Protein AF-A0A0N4VXQ3-F1 (afdb_monomer_lite)

Structure (mmCIF, N/CA/C/O backbone):
data_AF-A0A0N4VXQ3-F1
#
_entry.id   AF-A0A0N4VXQ3-F1
#
loop_
_atom_site.group_PDB
_atom_site.id
_atom_site.type_symbol
_atom_site.label_atom_id
_atom_site.label_alt_id
_atom_site.label_comp_id
_atom_site.label_asym_id
_atom_site.label_entity_id
_atom_site.label_seq_id
_atom_site.pdbx_PDB_ins_code
_atom_site.Cartn_x
_atom_site.Cartn_y
_atom_site.Cartn_z
_atom_site.occupancy
_atom_site.B_iso_or_equiv
_atom_site.auth_seq_id
_atom_site.auth_comp_id
_atom_site.auth_asym_id
_atom_site.auth_atom_id
_atom_site.pdbx_PDB_model_num
ATOM 1 N N . MET A 1 1 ? 33.024 39.903 -48.746 1.00 38.44 1 MET A N 1
ATOM 2 C CA . MET A 1 1 ? 32.059 39.559 -47.685 1.00 38.44 1 MET A CA 1
ATOM 3 C C . MET A 1 1 ? 32.461 38.194 -47.159 1.00 38.44 1 MET A C 1
ATOM 5 O O . MET A 1 1 ? 32.126 37.185 -47.760 1.00 38.44 1 MET A O 1
ATOM 9 N N . THR A 1 2 ? 33.322 38.177 -46.148 1.00 43.09 2 THR A N 1
ATOM 10 C CA . THR A 1 2 ? 33.720 36.962 -45.433 1.00 43.09 2 THR A CA 1
ATOM 11 C C . THR A 1 2 ? 32.586 36.618 -44.479 1.00 43.09 2 THR A C 1
ATOM 13 O O . THR A 1 2 ? 32.313 37.389 -43.563 1.00 43.09 2 THR A O 1
ATOM 16 N N . ILE A 1 3 ? 31.872 35.525 -44.746 1.00 56.00 3 ILE A N 1
ATOM 17 C CA . ILE A 1 3 ? 30.902 34.976 -43.797 1.00 56.00 3 ILE A CA 1
ATOM 18 C C . ILE A 1 3 ? 31.727 34.388 -42.652 1.00 56.00 3 ILE A C 1
ATOM 20 O O . ILE A 1 3 ? 32.366 33.351 -42.810 1.00 56.00 3 ILE A O 1
ATOM 24 N N . GLU A 1 4 ? 31.784 35.111 -41.540 1.00 60.53 4 GLU A N 1
ATOM 25 C CA . GLU A 1 4 ? 32.281 34.594 -40.271 1.00 60.53 4 GLU A CA 1
ATOM 26 C C . GLU A 1 4 ? 31.257 33.562 -39.780 1.00 60.53 4 GLU A C 1
ATOM 28 O O . GLU A 1 4 ? 30.086 33.884 -39.579 1.00 60.53 4 GLU A O 1
ATOM 33 N N . SER A 1 5 ? 31.661 32.294 -39.712 1.00 61.47 5 SER A N 1
ATOM 34 C CA . SER A 1 5 ? 30.825 31.211 -39.198 1.00 61.47 5 SER A CA 1
ATOM 35 C C . SER A 1 5 ? 30.701 31.344 -37.681 1.00 61.47 5 SER A C 1
ATOM 37 O O . SER A 1 5 ? 31.716 31.301 -36.983 1.00 61.47 5 SER A O 1
ATOM 39 N N . ASP A 1 6 ? 29.470 31.496 -37.197 1.00 67.19 6 ASP A N 1
ATOM 40 C CA . ASP A 1 6 ? 29.115 31.556 -35.777 1.00 67.19 6 ASP A CA 1
ATOM 41 C C . ASP A 1 6 ? 29.656 30.314 -35.023 1.00 67.19 6 ASP A C 1
ATOM 43 O O . ASP A 1 6 ? 29.396 29.183 -35.446 1.00 67.19 6 ASP A O 1
ATOM 47 N N . PRO A 1 7 ? 30.416 30.472 -33.919 1.00 63.12 7 PRO A N 1
ATOM 48 C CA . PRO A 1 7 ? 30.952 29.357 -33.130 1.00 63.12 7 PRO A CA 1
ATOM 49 C C . PRO A 1 7 ? 29.887 28.502 -32.412 1.00 63.12 7 PRO A C 1
ATOM 51 O O . PRO A 1 7 ? 30.249 27.544 -31.725 1.00 63.12 7 PRO A O 1
ATOM 54 N N . ALA A 1 8 ? 28.594 28.819 -32.542 1.00 64.06 8 ALA A N 1
ATOM 55 C CA . ALA A 1 8 ? 27.502 28.104 -31.883 1.00 64.06 8 ALA A CA 1
ATOM 56 C C . ALA A 1 8 ? 26.980 26.849 -32.618 1.00 64.06 8 ALA A C 1
ATOM 58 O O . ALA A 1 8 ? 26.194 26.104 -32.030 1.00 64.06 8 ALA A O 1
ATOM 59 N N . ASP A 1 9 ? 27.425 26.554 -33.846 1.00 60.66 9 ASP A N 1
ATOM 60 C CA . ASP A 1 9 ? 26.959 25.389 -34.625 1.00 60.66 9 ASP A CA 1
ATOM 61 C C . ASP A 1 9 ? 27.647 24.071 -34.204 1.00 60.66 9 ASP A C 1
ATOM 63 O O . ASP A 1 9 ? 28.204 23.316 -35.005 1.00 60.66 9 ASP A O 1
ATOM 67 N N . VAL A 1 10 ? 27.620 23.764 -32.901 1.00 69.88 10 VAL A N 1
ATOM 68 C CA . VAL A 1 10 ? 27.9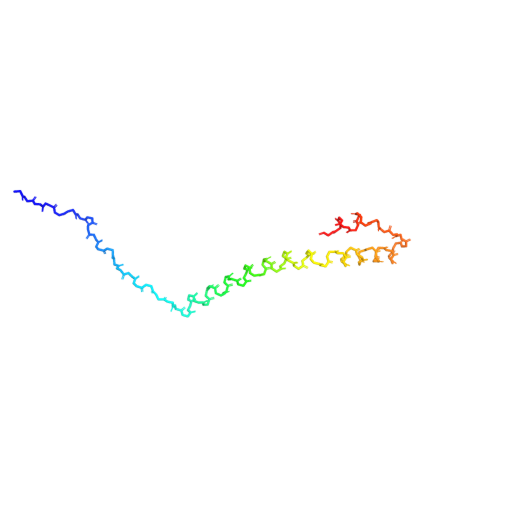99 22.439 -32.398 1.00 69.88 10 VAL A CA 1
ATOM 69 C C . VAL A 1 10 ? 26.879 21.468 -32.784 1.00 69.88 10 VAL A C 1
ATOM 71 O O . VAL A 1 10 ? 25.772 21.586 -32.252 1.00 69.88 10 VAL A O 1
ATOM 74 N N . PRO A 1 11 ? 27.115 20.488 -33.676 1.00 66.31 11 PRO A N 1
ATOM 75 C CA . PRO A 1 11 ? 26.067 19.566 -34.080 1.00 66.31 11 PRO A CA 1
ATOM 76 C C . PRO A 1 11 ? 25.578 18.800 -32.851 1.00 66.31 11 PRO A C 1
ATOM 78 O O . PRO A 1 11 ? 26.355 18.106 -32.186 1.00 66.31 11 PRO A O 1
ATOM 81 N N . LEU A 1 12 ? 24.282 18.926 -32.546 1.00 70.25 12 LEU A N 1
ATOM 82 C CA . LEU A 1 12 ? 23.629 18.134 -31.510 1.00 70.25 12 LEU A CA 1
ATOM 83 C C . LEU A 1 12 ? 23.820 16.662 -31.866 1.00 70.25 12 LEU A C 1
ATOM 85 O O . LEU A 1 12 ? 23.208 16.128 -32.792 1.00 70.25 12 LEU A O 1
ATOM 89 N N . ARG A 1 13 ? 24.737 16.014 -31.149 1.00 68.88 13 ARG A N 1
ATOM 90 C CA . ARG A 1 13 ? 25.055 14.603 -31.317 1.00 68.88 13 ARG A CA 1
ATOM 91 C C . ARG A 1 13 ? 23.757 13.818 -31.140 1.00 68.88 13 ARG A C 1
ATOM 93 O O . ARG A 1 13 ? 23.190 13.801 -30.052 1.00 68.88 13 ARG A O 1
ATOM 100 N N . ASN A 1 14 ? 23.277 13.200 -32.217 1.00 68.56 14 ASN A N 1
ATOM 101 C CA . ASN A 1 14 ? 22.068 12.386 -32.196 1.00 68.56 14 ASN A CA 1
ATOM 102 C C . ASN A 1 14 ? 22.352 11.119 -31.374 1.00 68.56 14 ASN A C 1
ATOM 104 O O . ASN A 1 14 ? 22.910 10.136 -31.866 1.00 68.56 14 ASN A O 1
ATOM 108 N N . VAL A 1 15 ? 22.087 11.193 -30.069 1.00 73.81 15 VAL 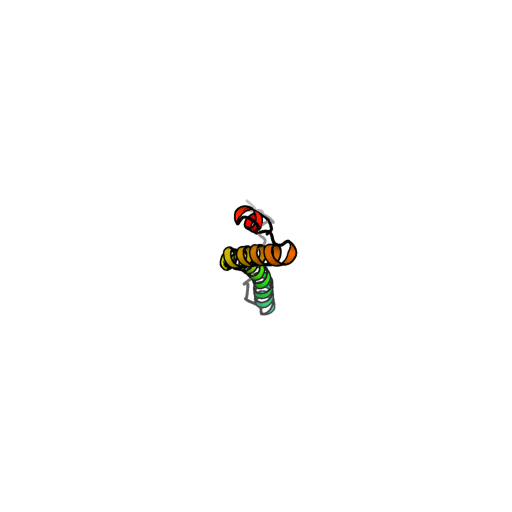A N 1
ATOM 109 C CA . VAL A 1 15 ? 22.223 10.063 -29.154 1.00 73.81 15 VAL A CA 1
ATOM 110 C C . VAL A 1 15 ? 20.991 9.188 -29.345 1.00 73.81 15 VAL A C 1
ATOM 112 O O . VAL A 1 15 ? 19.935 9.444 -28.772 1.00 73.81 15 VAL A O 1
ATOM 115 N N . GLN A 1 16 ? 21.131 8.142 -30.158 1.00 78.56 16 GLN A N 1
ATOM 116 C CA . GLN A 1 16 ? 20.089 7.134 -30.313 1.00 78.56 16 GLN A CA 1
ATOM 117 C C . GLN A 1 16 ? 19.928 6.375 -28.984 1.00 78.56 16 GLN A C 1
ATOM 119 O O . GLN A 1 16 ? 20.714 5.481 -28.659 1.00 78.56 16 GLN A O 1
ATOM 124 N N . GLY A 1 17 ? 18.933 6.757 -28.181 1.00 83.38 17 GLY A N 1
ATOM 125 C CA . GLY A 1 17 ? 18.596 6.056 -26.943 1.00 83.38 17 GLY A CA 1
ATOM 126 C C . GLY A 1 17 ? 18.194 4.602 -27.216 1.00 83.38 17 GLY A C 1
ATOM 127 O O . GLY A 1 17 ? 17.571 4.296 -28.234 1.00 83.38 17 GLY A O 1
ATOM 128 N N . ARG A 1 18 ? 18.554 3.687 -26.310 1.00 86.56 18 ARG A N 1
ATOM 129 C CA . ARG A 1 18 ? 18.158 2.270 -26.366 1.00 86.56 18 ARG A CA 1
ATOM 130 C C . ARG A 1 18 ? 17.641 1.834 -25.002 1.00 86.56 18 ARG A C 1
ATOM 132 O O . ARG A 1 18 ? 18.174 2.261 -23.981 1.00 86.56 18 ARG A O 1
ATOM 139 N N . MET A 1 19 ? 16.639 0.958 -24.985 1.00 89.69 19 MET A N 1
ATOM 140 C CA . MET A 1 19 ? 16.206 0.307 -23.750 1.00 89.69 19 MET A CA 1
ATOM 141 C C . MET A 1 19 ? 17.325 -0.615 -23.259 1.00 89.69 19 MET A C 1
ATOM 143 O O . MET A 1 19 ? 17.717 -1.546 -23.963 1.00 89.69 19 MET A O 1
ATOM 147 N N . THR A 1 20 ? 17.853 -0.347 -22.068 1.00 94.19 20 THR A N 1
ATOM 148 C CA . THR A 1 20 ? 18.852 -1.199 -21.416 1.00 94.19 20 THR A CA 1
ATOM 149 C C . THR A 1 20 ? 18.197 -2.018 -20.308 1.00 94.19 20 THR A C 1
ATOM 151 O O . THR A 1 20 ? 17.176 -1.620 -19.748 1.00 94.19 20 THR A O 1
ATOM 154 N N . GLY A 1 21 ? 18.804 -3.150 -19.941 1.00 95.44 21 GLY A N 1
ATOM 155 C CA . GLY A 1 21 ? 18.335 -3.937 -18.795 1.00 95.44 21 GLY A CA 1
ATOM 156 C C . GLY A 1 21 ? 18.355 -3.140 -17.485 1.00 95.44 21 GLY A C 1
ATOM 157 O O . GLY A 1 21 ? 17.434 -3.253 -16.685 1.00 95.44 21 GLY A O 1
ATOM 158 N N . SER A 1 22 ? 19.352 -2.267 -17.301 1.00 96.00 22 SER A N 1
ATOM 159 C CA . SER A 1 22 ? 19.429 -1.365 -16.146 1.00 96.00 22 SER A CA 1
ATOM 160 C C . SER A 1 22 ? 18.305 -0.328 -16.128 1.00 96.00 22 SER A C 1
ATOM 162 O O . SER A 1 22 ? 17.743 -0.066 -15.069 1.00 96.00 22 SER A O 1
ATOM 164 N N . LEU A 1 23 ? 17.940 0.226 -17.288 1.00 92.88 23 LEU A N 1
ATOM 165 C CA . LEU A 1 23 ? 16.830 1.167 -17.413 1.00 92.88 23 LEU A CA 1
ATOM 166 C C . LEU A 1 23 ? 15.493 0.477 -17.127 1.00 92.88 23 LEU A C 1
ATOM 168 O O . LEU A 1 23 ? 14.698 0.994 -16.349 1.00 92.88 23 LEU A O 1
ATOM 172 N N . ALA A 1 24 ? 15.272 -0.712 -17.690 1.00 96.00 24 ALA A N 1
ATOM 173 C CA . ALA A 1 24 ? 14.072 -1.500 -17.421 1.00 96.00 24 ALA A CA 1
ATOM 174 C C . ALA A 1 24 ? 13.952 -1.868 -15.932 1.00 96.00 24 ALA A C 1
ATOM 176 O O . ALA A 1 24 ? 12.880 -1.722 -15.349 1.00 96.00 24 ALA A O 1
ATOM 177 N N . PHE A 1 25 ? 15.056 -2.278 -15.298 1.00 96.50 25 PHE A N 1
ATOM 178 C CA . PHE A 1 25 ? 15.091 -2.558 -13.863 1.00 96.50 25 PHE A CA 1
ATOM 179 C C . PHE A 1 25 ? 14.780 -1.314 -13.024 1.00 96.50 25 PHE A C 1
ATOM 181 O O . PHE A 1 25 ? 13.960 -1.389 -12.114 1.00 96.50 25 PHE A O 1
ATOM 188 N N . ALA A 1 26 ? 15.384 -0.166 -13.344 1.00 96.19 26 ALA A N 1
ATOM 189 C CA . ALA A 1 26 ? 15.131 1.084 -12.634 1.00 96.19 26 ALA A CA 1
ATOM 190 C C . ALA A 1 26 ? 13.659 1.517 -12.740 1.00 96.19 26 ALA A C 1
ATOM 192 O O . ALA A 1 26 ? 13.060 1.899 -11.736 1.00 96.19 26 ALA A O 1
ATOM 193 N N . ILE A 1 27 ? 13.063 1.397 -13.933 1.00 95.62 27 ILE A N 1
ATOM 194 C CA . ILE A 1 27 ? 11.637 1.669 -14.161 1.00 95.62 27 ILE A CA 1
ATOM 195 C C . ILE A 1 27 ? 10.777 0.717 -13.325 1.00 95.62 27 ILE A C 1
ATOM 197 O O . ILE A 1 27 ? 9.882 1.158 -12.611 1.00 95.62 27 ILE A O 1
ATOM 201 N N . PHE A 1 28 ? 11.066 -0.583 -13.358 1.00 95.88 28 PHE A N 1
ATOM 202 C CA . PHE A 1 28 ? 10.304 -1.554 -12.581 1.00 95.88 28 PHE A CA 1
ATOM 203 C C . PHE A 1 28 ? 10.394 -1.269 -11.074 1.00 95.88 28 PHE A C 1
ATOM 205 O O . PHE A 1 28 ? 9.369 -1.160 -10.401 1.00 95.88 28 PHE A O 1
ATOM 212 N N . ALA A 1 29 ? 11.603 -1.044 -10.558 1.00 95.00 29 ALA A N 1
ATOM 213 C CA . ALA A 1 29 ? 11.837 -0.739 -9.151 1.00 95.00 29 ALA A CA 1
ATOM 214 C C . ALA A 1 29 ? 11.077 0.517 -8.689 1.00 95.00 29 ALA A C 1
ATOM 216 O O . ALA A 1 29 ? 10.426 0.480 -7.645 1.00 95.00 29 ALA A O 1
ATOM 217 N N . VAL A 1 30 ? 11.093 1.605 -9.471 1.00 94.69 30 VAL A N 1
ATOM 218 C CA . VAL A 1 30 ? 10.354 2.824 -9.099 1.00 94.69 30 VAL A CA 1
ATOM 219 C C . VAL A 1 30 ? 8.838 2.617 -9.171 1.00 94.69 30 VAL A C 1
ATOM 221 O O . VAL A 1 30 ? 8.114 3.086 -8.293 1.00 94.69 30 VAL A O 1
ATOM 224 N N . THR A 1 31 ? 8.344 1.847 -10.147 1.00 93.69 31 THR A N 1
ATOM 225 C CA . THR A 1 31 ? 6.904 1.566 -10.261 1.00 93.69 31 THR A CA 1
ATOM 226 C C . THR A 1 31 ? 6.362 0.714 -9.116 1.00 93.69 31 THR A C 1
ATOM 228 O O . THR A 1 31 ? 5.207 0.901 -8.742 1.00 93.69 31 THR A O 1
ATOM 231 N N . LEU A 1 32 ? 7.171 -0.157 -8.497 1.00 92.06 32 LEU A N 1
ATOM 232 C CA . LEU A 1 32 ? 6.756 -0.907 -7.304 1.00 92.06 32 LEU A CA 1
ATOM 233 C C . LEU A 1 32 ? 6.476 0.011 -6.105 1.00 92.06 32 LEU A C 1
ATOM 235 O O . LEU A 1 32 ? 5.518 -0.223 -5.371 1.00 92.06 32 LEU A O 1
ATOM 239 N N . GLY A 1 33 ? 7.251 1.087 -5.936 1.00 86.94 33 GLY A N 1
ATOM 240 C CA . GLY A 1 33 ? 6.983 2.094 -4.903 1.00 86.94 33 GLY A CA 1
ATOM 241 C C . GLY A 1 33 ? 5.662 2.833 -5.144 1.00 86.94 33 GLY A C 1
ATOM 242 O O . GLY A 1 33 ? 4.853 2.993 -4.230 1.00 86.94 33 GLY A O 1
ATOM 243 N N . SER A 1 34 ? 5.389 3.220 -6.394 1.00 87.00 34 SER A N 1
ATOM 244 C CA . SER A 1 34 ? 4.102 3.821 -6.775 1.00 87.00 34 SER A CA 1
ATOM 245 C C . SER A 1 34 ? 2.931 2.842 -6.637 1.00 87.00 34 SER A C 1
ATOM 247 O O . SER A 1 34 ? 1.837 3.241 -6.239 1.00 87.00 34 SER A O 1
ATOM 249 N N . PHE A 1 35 ? 3.156 1.557 -6.922 1.00 85.62 35 PHE A N 1
ATOM 250 C CA . PHE A 1 35 ? 2.164 0.506 -6.720 1.00 85.62 35 PHE A CA 1
ATOM 251 C C . PHE A 1 35 ? 1.823 0.342 -5.239 1.00 85.62 35 PHE A C 1
ATOM 253 O O . PHE A 1 35 ? 0.645 0.296 -4.898 1.00 85.62 35 PHE A O 1
ATOM 260 N N . GLN A 1 36 ? 2.826 0.328 -4.354 1.00 85.00 36 GLN A N 1
ATOM 261 C CA . GLN A 1 36 ? 2.601 0.289 -2.910 1.00 85.00 36 GLN A CA 1
ATOM 262 C C . GLN A 1 36 ? 1.733 1.471 -2.457 1.00 85.00 36 GLN A C 1
ATOM 264 O O . GLN A 1 36 ? 0.765 1.271 -1.727 1.00 85.00 36 GLN A O 1
ATOM 269 N N . PHE A 1 37 ? 2.016 2.685 -2.936 1.00 83.44 37 PHE A N 1
ATOM 270 C CA . PHE A 1 37 ? 1.193 3.857 -2.632 1.00 83.44 37 PHE A CA 1
ATOM 271 C C . PHE A 1 37 ? -0.277 3.661 -3.046 1.00 83.44 37 PHE A C 1
ATOM 273 O O . PHE A 1 37 ? -1.176 3.824 -2.223 1.00 83.44 37 PHE A O 1
ATOM 280 N N . GLY A 1 38 ? -0.529 3.241 -4.291 1.00 81.81 38 GLY A N 1
ATOM 281 C CA . GLY A 1 38 ? -1.889 2.977 -4.771 1.00 81.81 38 GLY A CA 1
ATOM 282 C C . GLY A 1 38 ? -2.592 1.845 -4.011 1.00 81.81 38 GLY A C 1
ATOM 283 O O . GLY A 1 38 ? -3.765 1.972 -3.663 1.00 81.81 38 GLY A O 1
ATOM 284 N N . TYR A 1 39 ? -1.869 0.767 -3.702 1.00 82.62 39 TYR A N 1
ATOM 285 C CA . TYR A 1 39 ? -2.380 -0.378 -2.948 1.00 82.62 39 TYR A CA 1
ATOM 286 C C . TYR A 1 39 ? -2.815 0.024 -1.538 1.00 82.62 39 TYR A C 1
ATOM 288 O O . TYR A 1 39 ? -3.927 -0.294 -1.133 1.00 82.62 39 TYR A O 1
ATOM 296 N N . HIS A 1 40 ? -1.991 0.777 -0.805 1.00 78.56 40 HIS A N 1
ATOM 297 C CA . HIS A 1 40 ? -2.348 1.233 0.540 1.00 78.56 40 HIS A CA 1
ATOM 298 C C . HIS A 1 40 ? -3.600 2.127 0.544 1.00 78.56 40 HIS A C 1
ATOM 300 O O . HIS A 1 40 ? -4.450 1.965 1.415 1.00 78.56 40 HIS A O 1
ATOM 306 N N . ILE A 1 41 ? -3.763 3.016 -0.444 1.00 74.75 41 ILE A N 1
ATOM 307 C CA . ILE A 1 41 ? -4.967 3.859 -0.569 1.00 74.75 41 ILE A CA 1
ATOM 308 C C . ILE A 1 41 ? -6.212 3.030 -0.933 1.00 74.75 41 ILE A C 1
ATOM 310 O O . ILE A 1 41 ? -7.301 3.273 -0.409 1.00 74.75 41 ILE A O 1
ATOM 314 N N . GLY A 1 42 ? -6.067 2.041 -1.819 1.00 67.88 42 GLY A N 1
ATOM 315 C CA . GLY A 1 42 ? -7.173 1.180 -2.245 1.00 67.88 42 GLY A CA 1
ATOM 316 C C . GLY A 1 42 ? -7.611 0.167 -1.182 1.00 67.88 42 GLY A C 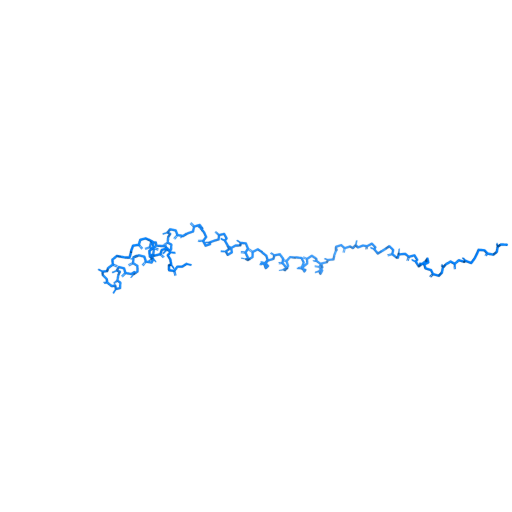1
ATOM 317 O O . GLY A 1 42 ? -8.805 -0.055 -0.990 1.00 67.88 42 GLY A O 1
ATOM 318 N N . CYS A 1 43 ? -6.661 -0.428 -0.461 1.00 66.19 43 CYS A N 1
ATOM 319 C CA . CYS A 1 43 ? -6.921 -1.515 0.483 1.00 66.19 43 CYS A CA 1
ATOM 320 C C . CYS A 1 43 ? -7.509 -1.074 1.818 1.00 66.19 43 CYS A C 1
ATOM 322 O O . CYS A 1 43 ? -8.070 -1.918 2.504 1.00 66.19 43 CYS A O 1
ATOM 324 N N . VAL A 1 44 ? -7.402 0.200 2.194 1.00 64.12 44 VAL A N 1
ATOM 325 C CA . VAL A 1 44 ? -8.013 0.709 3.433 1.00 64.12 44 VAL A CA 1
ATOM 326 C C . VAL A 1 44 ? -9.485 1.085 3.222 1.00 64.12 44 VAL A C 1
ATOM 328 O O . VAL A 1 44 ? -10.301 0.888 4.115 1.00 64.12 44 VAL A O 1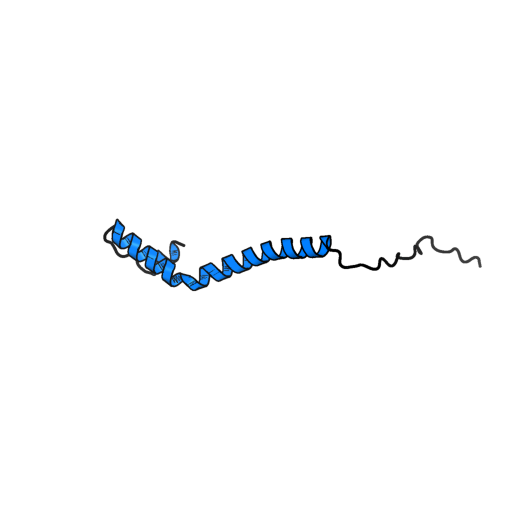
ATOM 331 N N . ASN A 1 45 ? -9.864 1.534 2.020 1.00 66.50 45 ASN A N 1
ATOM 332 C CA . ASN A 1 45 ? -11.243 1.949 1.732 1.00 66.50 45 ASN A CA 1
ATOM 333 C C . ASN A 1 45 ? -12.230 0.782 1.556 1.00 66.50 45 ASN A C 1
ATOM 335 O O . ASN A 1 45 ? -13.405 0.926 1.874 1.00 66.50 45 ASN A O 1
ATOM 339 N N . ALA A 1 46 ? -11.787 -0.374 1.054 1.00 70.25 46 ALA A N 1
ATOM 340 C CA . ALA A 1 46 ? -12.677 -1.515 0.811 1.00 70.25 46 ALA A CA 1
ATOM 341 C C . ALA A 1 46 ? -13.148 -2.259 2.089 1.00 70.25 46 ALA A C 1
ATOM 343 O O . ALA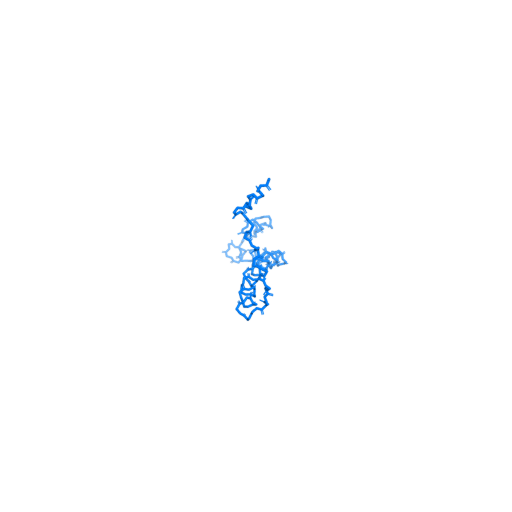 A 1 46 ? -14.321 -2.618 2.154 1.00 70.25 46 ALA A O 1
ATOM 344 N N . PRO A 1 47 ? -12.304 -2.497 3.113 1.00 77.69 47 PRO A N 1
ATOM 345 C CA . PRO A 1 47 ? -12.706 -3.175 4.344 1.00 77.69 47 PRO A CA 1
ATOM 346 C C . PRO A 1 47 ? -13.131 -2.217 5.469 1.00 77.69 47 PRO A C 1
ATOM 348 O O . PRO A 1 47 ? -13.191 -2.651 6.618 1.00 77.69 47 PRO A O 1
ATOM 351 N N . GLY A 1 48 ? -13.424 -0.943 5.183 1.00 80.38 48 GLY A N 1
ATOM 352 C CA . GLY A 1 48 ? -13.729 0.055 6.218 1.00 80.38 48 GLY A CA 1
ATOM 353 C C . GLY A 1 48 ? -14.836 -0.383 7.186 1.00 80.38 48 GLY A C 1
ATOM 354 O O . GLY A 1 48 ? -14.666 -0.305 8.398 1.00 80.38 48 GLY A O 1
ATOM 355 N N . GLU A 1 49 ? -15.926 -0.966 6.676 1.00 84.31 49 GLU A N 1
ATOM 356 C CA . GLU A 1 49 ? -17.013 -1.485 7.524 1.00 84.31 49 GLU A CA 1
ATOM 357 C C . GLU A 1 49 ? -16.573 -2.639 8.437 1.00 84.31 49 GLU A C 1
ATOM 359 O O . GLU A 1 49 ? -17.051 -2.753 9.566 1.00 84.31 49 GLU A O 1
ATOM 364 N N . LEU A 1 50 ? -15.642 -3.480 7.977 1.00 87.00 50 LEU A N 1
ATOM 365 C CA . LEU A 1 50 ? -15.111 -4.597 8.757 1.00 87.00 50 LEU A CA 1
ATOM 366 C C . LEU A 1 50 ? -14.188 -4.102 9.878 1.00 87.00 50 LEU A C 1
ATOM 368 O O . LEU A 1 50 ? -14.238 -4.638 10.985 1.00 87.00 50 LEU A O 1
ATOM 372 N N . VAL A 1 51 ? -13.396 -3.057 9.618 1.00 87.50 51 VAL A N 1
ATOM 373 C CA . VAL A 1 51 ? -12.577 -2.384 10.639 1.00 87.50 51 VAL A CA 1
ATOM 374 C C . VAL A 1 51 ? -13.476 -1.765 11.707 1.00 87.50 51 VAL A C 1
ATOM 376 O O . VAL A 1 51 ? -13.291 -2.032 12.894 1.00 87.50 51 VAL A O 1
ATOM 379 N N . THR A 1 52 ? -14.508 -1.025 11.301 1.00 88.62 52 THR A N 1
ATOM 380 C CA . THR A 1 52 ? -15.480 -0.424 12.223 1.00 88.62 52 THR A CA 1
ATOM 381 C C . THR A 1 52 ? -16.202 -1.481 13.061 1.00 88.62 52 THR A C 1
ATOM 383 O O . THR A 1 52 ? -16.289 -1.338 14.282 1.00 88.62 52 THR A O 1
ATOM 386 N N . ALA A 1 53 ? -16.662 -2.578 12.450 1.00 89.00 53 ALA A N 1
ATOM 387 C CA . ALA A 1 53 ? -17.306 -3.674 13.173 1.00 89.00 53 ALA A CA 1
ATOM 388 C C . ALA A 1 53 ? -16.359 -4.331 14.193 1.00 89.00 53 ALA A C 1
ATOM 390 O O . ALA A 1 53 ? -16.757 -4.605 15.326 1.00 89.00 53 ALA A O 1
ATOM 391 N N . TRP A 1 54 ? -15.091 -4.534 13.823 1.00 91.31 54 TRP A N 1
ATOM 392 C CA . TRP A 1 54 ? -14.080 -5.068 14.734 1.00 91.31 54 TRP A CA 1
ATOM 393 C C . TRP A 1 54 ? -13.807 -4.130 15.919 1.00 91.31 54 TRP A C 1
ATOM 395 O O . TRP A 1 54 ? -13.701 -4.603 17.054 1.00 91.31 54 TRP A O 1
ATOM 405 N N . ILE A 1 55 ? -13.748 -2.813 15.692 1.00 91.44 55 ILE A N 1
ATOM 406 C CA . ILE A 1 55 ? -13.577 -1.813 16.759 1.00 91.44 55 ILE A CA 1
ATOM 407 C C . ILE A 1 55 ? -14.766 -1.851 17.727 1.00 91.44 55 ILE A C 1
ATOM 409 O O . ILE A 1 55 ? -14.569 -1.879 18.943 1.00 91.44 55 ILE A O 1
ATOM 413 N N . GLN A 1 56 ? -15.996 -1.897 17.208 1.00 92.12 56 GLN A N 1
ATOM 414 C CA . GLN A 1 56 ? -17.202 -1.958 18.037 1.00 92.12 56 GLN A CA 1
ATOM 415 C C . GLN A 1 56 ? -17.255 -3.228 18.892 1.00 92.12 56 GLN A C 1
ATOM 417 O O . GLN A 1 56 ? -17.544 -3.147 20.089 1.00 92.12 56 GLN A O 1
ATOM 422 N N . GLU A 1 57 ? -16.946 -4.384 18.303 1.00 92.31 57 GLU A N 1
ATOM 423 C CA . GLU A 1 57 ? -16.935 -5.664 19.017 1.00 92.31 57 GLU A CA 1
ATOM 424 C C . GLU A 1 57 ? -15.830 -5.699 20.081 1.00 92.31 57 GLU A C 1
ATOM 426 O O . GLU A 1 57 ? -16.072 -6.074 21.229 1.00 92.31 57 GLU A O 1
ATOM 431 N N . SER A 1 58 ? -14.634 -5.213 19.742 1.00 91.81 58 SER A N 1
ATOM 432 C CA . SER A 1 58 ? -13.506 -5.135 20.676 1.00 91.81 58 SER A CA 1
ATOM 433 C C . SER A 1 58 ? -13.820 -4.224 21.866 1.00 91.81 58 SER A C 1
ATOM 435 O O . SER A 1 58 ? -13.590 -4.598 23.017 1.00 91.81 58 SER A O 1
ATOM 437 N N . HIS A 1 59 ? -14.407 -3.049 21.617 1.00 90.81 59 HIS A N 1
ATOM 438 C CA . HIS A 1 59 ? -14.803 -2.117 22.674 1.00 90.81 59 HIS A CA 1
ATOM 439 C C . HIS A 1 59 ? -15.884 -2.714 23.584 1.00 90.81 59 HIS A C 1
ATOM 441 O O . HIS A 1 59 ? -15.803 -2.615 24.812 1.00 90.81 59 HIS A O 1
ATOM 447 N N . ARG A 1 60 ? -16.871 -3.398 22.995 1.00 92.88 60 ARG A N 1
ATOM 448 C CA . ARG A 1 60 ? -17.905 -4.104 23.754 1.00 92.88 60 ARG A CA 1
ATOM 449 C C . ARG A 1 60 ? -17.304 -5.191 24.638 1.00 92.88 60 ARG A C 1
ATOM 451 O O . ARG A 1 60 ? -17.673 -5.272 25.805 1.00 92.88 60 ARG A O 1
ATOM 458 N N . SER A 1 61 ? -16.371 -5.987 24.121 1.00 93.38 61 SER A N 1
ATOM 459 C CA . SER A 1 61 ? -15.729 -7.057 24.890 1.00 93.38 61 SER A CA 1
ATOM 460 C C . SER A 1 61 ? -14.898 -6.537 26.066 1.00 93.38 61 SER A C 1
ATOM 462 O O . SER A 1 61 ? -14.817 -7.216 27.087 1.00 93.38 61 SER A O 1
ATOM 464 N N . LEU A 1 62 ? -14.256 -5.375 25.930 1.00 93.81 62 LEU A N 1
ATOM 465 C CA . LEU A 1 62 ? -13.347 -4.837 26.949 1.00 93.81 62 LEU A CA 1
ATOM 466 C C . LEU A 1 62 ? -14.064 -4.006 28.017 1.00 93.81 62 LEU A C 1
ATOM 468 O O . LEU A 1 62 ? -13.702 -4.070 29.190 1.00 93.81 62 LEU A O 1
ATOM 472 N N . PHE A 1 63 ? -15.079 -3.235 27.622 1.00 93.44 63 PHE A N 1
ATOM 473 C CA . PHE A 1 63 ? -15.719 -2.241 28.493 1.00 93.44 63 PHE A CA 1
ATOM 474 C C . PHE A 1 63 ? -17.195 -2.532 28.768 1.00 93.44 63 PHE A C 1
ATOM 476 O O . PHE A 1 63 ? -17.842 -1.789 29.502 1.00 93.44 63 PHE A O 1
ATOM 483 N N . ASN A 1 64 ? -17.742 -3.603 28.182 1.00 91.25 64 ASN A N 1
ATOM 484 C CA . ASN A 1 64 ? -19.160 -3.965 28.246 1.00 91.25 64 ASN A CA 1
ATOM 485 C C . ASN A 1 64 ? -20.098 -2.820 27.808 1.00 91.25 64 ASN A C 1
ATOM 487 O O . ASN A 1 64 ? -21.238 -2.711 28.258 1.00 91.25 64 ASN A O 1
ATOM 491 N N . GLN A 1 65 ? -19.593 -1.951 26.930 1.00 88.50 65 GLN A N 1
ATOM 492 C CA . GLN A 1 65 ? -20.279 -0.791 26.373 1.00 88.50 65 GLN A CA 1
ATOM 493 C C . GLN A 1 65 ? -20.146 -0.815 24.852 1.00 88.50 65 GLN A C 1
ATOM 495 O O . GLN A 1 65 ? -19.064 -1.050 24.316 1.00 88.50 65 GLN A O 1
ATOM 500 N N . THR A 1 66 ? -21.240 -0.565 24.141 1.00 84.38 66 THR A N 1
ATOM 501 C CA . THR A 1 66 ? -21.232 -0.456 22.678 1.00 84.38 66 THR A CA 1
ATOM 502 C C . THR A 1 66 ? -20.791 0.934 22.247 1.00 84.38 66 THR A C 1
ATOM 504 O O . THR A 1 66 ? -21.405 1.925 22.638 1.00 84.38 66 THR A O 1
ATOM 507 N N . LEU A 1 67 ? -19.751 0.992 21.415 1.00 87.31 67 LEU A N 1
ATOM 508 C CA . LEU A 1 67 ? -19.303 2.224 20.778 1.00 87.31 67 LEU A CA 1
ATOM 509 C C . LEU A 1 67 ? -20.217 2.549 19.589 1.00 87.31 67 LEU A C 1
ATOM 511 O O . LEU A 1 67 ? -20.490 1.684 18.752 1.00 87.31 67 LEU A O 1
ATOM 515 N N . GLU A 1 68 ? -20.701 3.787 19.510 1.00 89.88 68 GLU A N 1
ATOM 516 C CA . GLU A 1 68 ? -21.478 4.250 18.359 1.00 89.88 68 GLU A CA 1
ATOM 517 C C . GLU A 1 68 ? -20.641 4.142 17.076 1.00 89.88 68 GLU A C 1
ATOM 519 O O . GLU A 1 68 ? -19.433 4.383 17.095 1.00 89.88 68 GLU A O 1
ATOM 524 N N . LYS A 1 69 ? -21.284 3.805 15.950 1.00 83.94 69 LYS A N 1
ATOM 525 C CA . LYS A 1 69 ? -20.619 3.653 14.648 1.00 83.94 69 LYS A CA 1
ATOM 526 C C . LYS A 1 69 ? -19.782 4.884 14.287 1.00 83.94 69 LYS A C 1
ATOM 528 O O . LYS A 1 69 ? -18.640 4.732 13.880 1.00 83.94 69 LYS A O 1
ATOM 533 N N . THR A 1 70 ? -20.311 6.083 14.526 1.00 86.62 70 THR A N 1
ATOM 534 C CA . THR A 1 70 ? -19.607 7.356 14.316 1.00 86.62 70 THR A CA 1
ATOM 535 C C . THR A 1 70 ? -18.302 7.444 15.113 1.00 86.62 70 THR A C 1
ATOM 537 O O . THR A 1 70 ? -17.292 7.910 14.600 1.00 86.62 70 THR A O 1
ATOM 540 N N . GLY A 1 71 ? -18.298 6.969 16.363 1.00 82.69 71 GLY A N 1
ATOM 541 C CA . GLY A 1 71 ? -17.098 6.937 17.203 1.00 82.69 71 GLY A CA 1
ATOM 542 C C . GLY A 1 71 ? -16.087 5.880 16.752 1.00 82.69 71 GLY A C 1
ATOM 543 O O . GLY A 1 71 ? -14.883 6.119 16.793 1.00 82.69 71 GLY A O 1
ATOM 544 N N . ALA A 1 72 ? -16.572 4.732 16.277 1.00 83.12 72 ALA A N 1
ATOM 545 C CA . ALA A 1 72 ? -15.727 3.674 15.732 1.00 83.12 72 ALA A CA 1
ATOM 546 C C . ALA A 1 72 ? -15.082 4.078 14.394 1.00 83.12 72 ALA A C 1
ATOM 548 O O . ALA A 1 72 ? -13.891 3.845 14.214 1.00 83.12 72 ALA A O 1
ATOM 549 N N . ASP A 1 73 ? -15.829 4.745 13.509 1.00 83.81 73 ASP A N 1
ATOM 550 C CA . ASP A 1 73 ? -15.332 5.279 12.232 1.00 83.81 73 ASP A CA 1
ATOM 551 C C . ASP A 1 73 ? -14.270 6.379 12.430 1.00 83.81 73 ASP A C 1
ATOM 553 O O . ASP A 1 73 ? -13.389 6.524 11.598 1.00 83.81 73 ASP A O 1
ATOM 557 N N . LEU A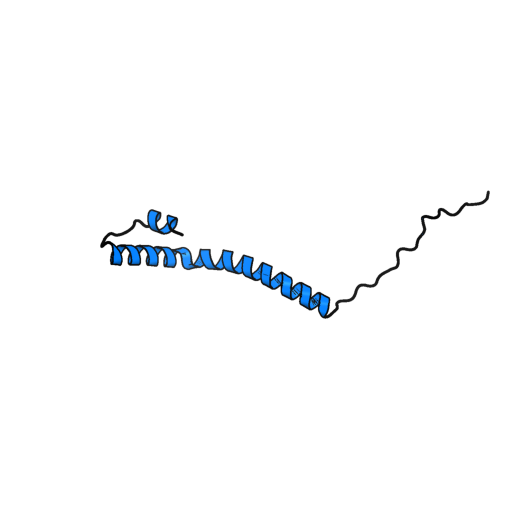 1 74 ? -14.321 7.145 13.529 1.00 86.94 74 LEU A N 1
ATOM 558 C CA . LEU A 1 74 ? -13.325 8.184 13.850 1.00 86.94 74 LEU A CA 1
ATOM 559 C C . LEU A 1 74 ? -12.016 7.642 14.446 1.00 86.94 74 LEU A C 1
ATOM 561 O O . LEU A 1 74 ? -11.065 8.401 14.628 1.00 86.94 74 LEU A O 1
ATOM 565 N N . THR A 1 75 ? -11.978 6.365 14.829 1.00 84.12 75 THR A N 1
ATOM 566 C CA . THR A 1 75 ? -10.829 5.772 15.534 1.00 84.12 75 THR A CA 1
ATOM 567 C C . THR A 1 75 ? -9.701 5.352 14.579 1.00 84.12 75 THR A C 1
ATOM 569 O O . THR A 1 75 ? -8.583 5.104 15.033 1.00 84.12 75 THR A O 1
ATOM 572 N N . TRP A 1 76 ? -9.968 5.281 13.274 1.00 76.44 76 TRP A N 1
ATOM 573 C CA . TRP A 1 76 ? -9.034 4.833 12.238 1.00 76.44 76 TRP A CA 1
ATOM 574 C C . TRP A 1 76 ? -9.038 5.781 11.035 1.00 76.44 76 TRP A C 1
ATOM 576 O O . TRP A 1 76 ? -8.006 5.801 10.325 1.00 76.44 76 TRP A O 1
#

Foldseek 3Di:
DDPDDDPPPPPPPPPPDDDDPVNVVVVVVVVVVVVVVVCVVVVCVPCLVVQLVVQQVVCCVPPVDGDDSVRSSVVD

Sequence (76 aa):
MTIESDPADVPLRNVQGRMTGSLAFAIFAVTLGSFQFGYHIGCVNAPGELVTAWIQESHRSLFNQTLEKTGADLTW

Organism: Haemonchus placei (NCBI:txid6290)

pLDDT: mean 81.74, std 12.78, range [38.44, 96.5]

InterPro domains:
  IPR036259 MFS transporter superfamily [G3DSA:1.20.1250.20] (13-76)

Secondary structure (DSSP, 8-state):
------TT------------HHHHHHHHHHHHHHHHHHHHHHHHHTTHHHHHHHHHHHHHHHHS-PPPHHHHHTT-

Radius of gyration: 29.98 Å; chains: 1; bounding box: 55×47×76 Å